Protein AF-A0AAW1KRR3-F1 (afdb_monomer_lite)

Structure (mmCIF, N/CA/C/O backbone):
data_AF-A0AAW1KRR3-F1
#
_entry.id   AF-A0AAW1KRR3-F1
#
loop_
_atom_site.group_PDB
_atom_site.id
_atom_site.type_symbol
_atom_site.label_atom_id
_atom_site.label_alt_id
_atom_site.label_comp_id
_atom_site.label_asym_id
_atom_site.label_entity_id
_atom_site.label_seq_id
_atom_site.pdbx_PDB_ins_code
_atom_site.Cartn_x
_atom_site.Cartn_y
_atom_site.Cartn_z
_atom_site.occupancy
_atom_site.B_iso_or_equiv
_atom_site.auth_seq_id
_atom_site.auth_comp_id
_atom_site.auth_asym_id
_atom_site.auth_atom_id
_atom_site.pdbx_PDB_model_num
ATOM 1 N N . MET A 1 1 ? 6.637 10.016 8.187 1.00 56.41 1 MET A N 1
ATOM 2 C CA . MET A 1 1 ? 5.315 10.584 8.527 1.00 56.41 1 MET A CA 1
ATOM 3 C C . MET A 1 1 ? 5.189 11.001 9.996 1.00 56.41 1 MET A C 1
ATOM 5 O O . MET A 1 1 ? 4.180 11.584 10.325 1.00 56.41 1 MET A O 1
ATOM 9 N N . ALA A 1 2 ? 6.177 10.757 10.871 1.00 55.75 2 ALA A N 1
ATOM 10 C CA . ALA A 1 2 ? 6.112 11.124 12.298 1.00 55.75 2 ALA A CA 1
ATOM 11 C C . ALA A 1 2 ? 7.161 12.182 12.713 1.00 55.75 2 ALA A C 1
ATOM 13 O O . ALA A 1 2 ? 7.523 12.279 13.877 1.00 55.75 2 ALA A O 1
ATOM 14 N N . ALA A 1 3 ? 7.737 12.905 11.748 1.00 69.75 3 ALA A N 1
ATOM 15 C CA . ALA A 1 3 ? 8.743 13.929 12.036 1.00 69.75 3 ALA A CA 1
ATOM 16 C C . ALA A 1 3 ? 8.037 15.246 12.408 1.00 69.75 3 ALA A C 1
ATOM 18 O O . ALA A 1 3 ? 6.981 15.509 11.838 1.00 69.75 3 ALA A O 1
ATOM 19 N N . PRO A 1 4 ? 8.625 16.123 13.244 1.00 66.94 4 PRO A N 1
ATOM 20 C CA . PRO A 1 4 ? 7.978 17.363 13.706 1.00 66.94 4 PRO A CA 1
ATOM 21 C C . PRO A 1 4 ? 7.562 18.307 12.567 1.00 66.94 4 PRO A C 1
ATOM 23 O O . PRO A 1 4 ? 6.654 19.117 12.712 1.00 66.94 4 PRO A O 1
ATOM 26 N N . ARG A 1 5 ? 8.208 18.185 11.401 1.00 68.06 5 ARG A N 1
ATOM 27 C CA . ARG A 1 5 ? 7.863 18.943 10.192 1.00 68.06 5 ARG A CA 1
ATOM 28 C C . ARG A 1 5 ? 6.539 18.498 9.558 1.00 68.06 5 ARG A C 1
ATOM 30 O O . ARG A 1 5 ? 5.870 19.300 8.921 1.00 68.06 5 ARG A O 1
ATOM 37 N N . TYR A 1 6 ? 6.178 17.231 9.739 1.00 68.06 6 TYR A N 1
ATOM 38 C CA . TYR A 1 6 ? 4.982 16.589 9.195 1.00 68.06 6 TYR A CA 1
ATOM 39 C C . TYR A 1 6 ? 4.259 15.878 10.327 1.00 68.06 6 TYR A C 1
ATOM 41 O O . TYR A 1 6 ? 4.217 14.648 10.384 1.00 68.06 6 TYR A O 1
ATOM 49 N N . ASP A 1 7 ? 3.775 16.685 11.263 1.00 70.38 7 ASP A N 1
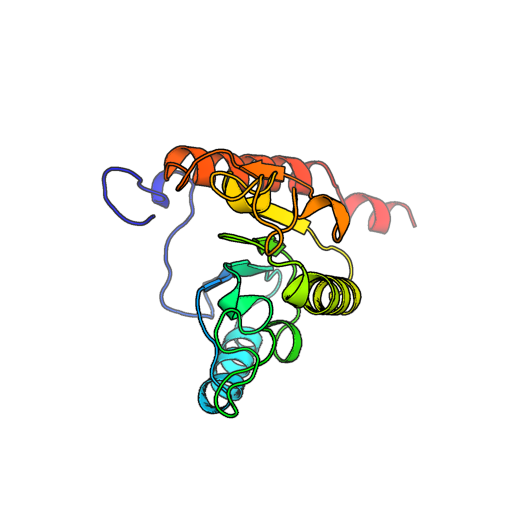ATOM 50 C CA . ASP A 1 7 ? 3.164 16.206 12.487 1.00 70.38 7 ASP A CA 1
ATOM 51 C C . ASP A 1 7 ? 1.728 15.733 12.234 1.00 70.38 7 ASP A C 1
ATOM 53 O O . ASP A 1 7 ? 0.810 16.527 12.005 1.00 70.38 7 ASP A O 1
ATOM 57 N N . MET A 1 8 ? 1.547 14.414 12.236 1.00 72.69 8 MET A N 1
ATOM 58 C CA . MET A 1 8 ? 0.237 13.786 12.083 1.00 72.69 8 MET A CA 1
ATOM 59 C C . MET A 1 8 ? -0.622 13.881 13.349 1.00 72.69 8 MET A C 1
ATOM 61 O O . MET A 1 8 ? -1.842 13.730 13.251 1.00 72.69 8 MET A O 1
ATOM 65 N N . ASP A 1 9 ? -0.026 14.226 14.495 1.00 71.88 9 ASP A N 1
ATOM 66 C CA . ASP A 1 9 ? -0.738 14.424 15.760 1.00 71.88 9 ASP A CA 1
ATOM 67 C C . ASP A 1 9 ? -1.768 15.561 15.639 1.00 71.88 9 ASP A C 1
ATOM 69 O O . ASP A 1 9 ? -2.906 15.442 16.094 1.00 71.88 9 ASP A O 1
ATOM 73 N N . ARG A 1 10 ? -1.445 16.606 14.859 1.00 71.00 10 ARG A N 1
ATOM 74 C CA . ARG A 1 10 ? -2.363 17.713 14.523 1.00 71.00 10 ARG A CA 1
ATOM 75 C C . ARG A 1 10 ? -3.646 17.281 13.821 1.00 71.00 10 ARG A C 1
ATOM 77 O O . ARG A 1 10 ? -4.656 17.974 13.911 1.00 71.00 10 ARG A O 1
ATOM 84 N N . PHE A 1 11 ? -3.609 16.166 13.099 1.00 69.94 11 PHE A N 1
ATOM 85 C CA . PHE A 1 11 ? -4.769 15.623 12.394 1.00 69.94 11 PHE A CA 1
ATOM 86 C C . PHE A 1 11 ? -5.516 14.577 13.233 1.00 69.94 11 PHE A C 1
ATOM 88 O O . PHE A 1 11 ? -6.388 13.883 12.711 1.00 69.94 11 PHE A O 1
ATOM 95 N N . GLY A 1 12 ? -5.183 14.464 14.525 1.00 71.56 12 GLY A N 1
ATOM 96 C CA . GLY A 1 12 ? -5.738 13.474 15.444 1.00 71.56 12 GLY A CA 1
ATOM 97 C C . GLY A 1 12 ? -5.214 12.058 15.200 1.00 71.56 12 GLY A C 1
ATOM 98 O O . GLY A 1 12 ? -5.766 11.105 15.743 1.00 71.56 12 GLY A O 1
ATOM 99 N N . VAL A 1 13 ? -4.172 11.900 14.372 1.00 74.00 13 VAL A N 1
ATOM 100 C CA . VAL A 1 13 ? -3.566 10.603 14.057 1.00 74.00 13 VAL A CA 1
ATOM 101 C C . VAL A 1 13 ? -2.339 10.422 14.939 1.00 74.00 13 VAL A C 1
ATOM 103 O O . VAL A 1 13 ? -1.241 10.873 14.618 1.00 74.00 13 VAL A O 1
ATOM 106 N N . VAL A 1 14 ? -2.546 9.736 16.060 1.00 80.12 14 VAL A N 1
ATOM 107 C CA . VAL A 1 14 ? -1.499 9.449 17.042 1.00 80.12 14 VAL A CA 1
ATOM 108 C C . VAL A 1 14 ? -0.998 8.026 16.847 1.00 80.12 14 VAL A C 1
ATOM 110 O O . VAL A 1 14 ? -1.785 7.078 16.828 1.00 80.12 14 VAL A O 1
ATOM 113 N N . PHE A 1 15 ? 0.318 7.845 16.757 1.00 75.94 15 PHE A N 1
ATOM 114 C CA . PHE A 1 15 ? 0.905 6.508 16.769 1.00 75.94 15 PHE A CA 1
ATOM 115 C C . PHE A 1 15 ? 0.814 5.912 18.174 1.00 75.94 15 PHE A C 1
ATOM 117 O O . PHE A 1 15 ? 1.623 6.207 19.052 1.00 75.94 15 PHE A O 1
ATOM 124 N N . ARG A 1 16 ? -0.195 5.067 18.393 1.00 81.19 16 ARG A N 1
ATOM 125 C CA . ARG A 1 16 ? -0.358 4.310 19.636 1.00 81.19 16 ARG A CA 1
ATOM 126 C C . ARG A 1 16 ? 0.342 2.961 19.509 1.00 81.19 16 ARG A C 1
ATOM 128 O O . ARG A 1 16 ? 0.173 2.253 18.525 1.00 81.19 16 ARG A O 1
ATOM 135 N N . ALA A 1 17 ? 1.126 2.607 20.525 1.00 76.00 17 ALA A N 1
ATOM 136 C CA . ALA A 1 17 ? 1.871 1.348 20.546 1.00 76.00 17 ALA A CA 1
ATOM 137 C C . ALA A 1 17 ? 0.995 0.131 20.894 1.00 76.00 17 ALA A C 1
ATOM 139 O O . ALA A 1 17 ? 1.361 -0.997 20.573 1.00 76.00 17 ALA A O 1
ATOM 140 N N . SER A 1 18 ? -0.140 0.337 21.576 1.00 83.81 18 SER A N 1
ATOM 141 C CA . SER A 1 18 ? -0.986 -0.763 22.046 1.00 83.81 18 SER A CA 1
ATOM 142 C C . SER A 1 18 ? -2.110 -1.080 21.050 1.00 83.81 18 SER A C 1
ATOM 144 O O . SER A 1 18 ? -2.856 -0.175 20.680 1.00 83.81 18 SER A O 1
ATOM 146 N N . PRO A 1 19 ? -2.304 -2.356 20.663 1.00 79.94 19 PRO A N 1
ATOM 147 C CA . PRO A 1 19 ? -3.311 -2.727 19.667 1.00 79.94 19 PRO A CA 1
ATOM 148 C C . PRO A 1 19 ? -4.755 -2.545 20.156 1.00 79.94 19 PRO A C 1
ATOM 150 O O . PRO A 1 19 ? -5.680 -2.467 19.360 1.00 79.94 19 PRO A O 1
ATOM 153 N N . ARG A 1 20 ? -4.969 -2.447 21.474 1.00 81.00 20 ARG A N 1
ATOM 154 C CA . ARG A 1 20 ? -6.302 -2.239 22.065 1.00 81.00 20 ARG A CA 1
ATOM 155 C C . ARG A 1 20 ? -6.796 -0.797 21.962 1.00 81.00 20 ARG A C 1
ATOM 157 O O . ARG A 1 20 ? -7.984 -0.562 22.123 1.00 81.00 20 ARG A O 1
ATOM 164 N N . GLN A 1 21 ? -5.886 0.155 21.766 1.00 79.69 21 GLN A N 1
ATOM 165 C CA . GLN A 1 21 ? -6.202 1.582 21.635 1.00 79.69 21 GLN A CA 1
ATOM 166 C C . GLN A 1 21 ? -6.123 2.059 20.181 1.00 79.69 21 GLN A C 1
ATOM 168 O O . GLN A 1 21 ? -6.310 3.243 19.920 1.00 79.69 21 GLN A O 1
ATOM 173 N N . THR A 1 22 ? -5.752 1.178 19.250 1.00 73.19 22 THR A N 1
ATOM 174 C CA . THR A 1 22 ? -5.597 1.514 17.836 1.00 73.19 22 THR A CA 1
ATOM 175 C C . THR A 1 22 ? -6.831 1.106 17.055 1.00 73.19 22 THR A C 1
ATOM 177 O O . THR A 1 22 ? -7.194 -0.069 17.058 1.00 73.19 22 THR A O 1
ATOM 180 N N . ASP A 1 23 ? -7.376 2.051 16.296 1.00 74.94 23 ASP A N 1
ATOM 181 C CA . ASP A 1 23 ? -8.524 1.818 15.411 1.00 74.94 23 ASP A CA 1
ATOM 182 C C . ASP A 1 23 ? -8.086 1.509 13.964 1.00 74.94 23 ASP A C 1
ATOM 184 O O . ASP A 1 23 ? -8.846 0.979 13.155 1.00 74.94 23 ASP A O 1
ATOM 188 N N . VAL A 1 24 ? -6.834 1.829 13.614 1.00 78.56 24 VAL A N 1
ATOM 189 C CA . VAL A 1 24 ? -6.266 1.626 12.274 1.00 78.56 24 VAL A CA 1
ATOM 190 C C . VAL A 1 24 ? -4.921 0.919 12.379 1.00 78.56 24 VAL A C 1
ATOM 192 O O . VAL A 1 24 ? -4.048 1.347 13.135 1.00 78.56 24 VAL A O 1
ATOM 195 N N . ILE A 1 25 ? -4.728 -0.129 11.578 1.00 81.88 25 ILE A N 1
ATOM 196 C CA . ILE A 1 25 ? -3.438 -0.802 11.401 1.00 81.88 25 ILE A CA 1
ATOM 197 C C . ILE A 1 25 ? -2.910 -0.552 9.989 1.00 81.88 25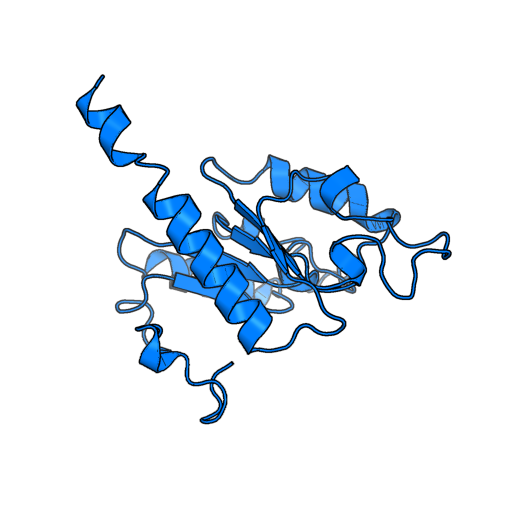 ILE A C 1
ATOM 199 O O . ILE A 1 25 ? -3.611 -0.742 8.997 1.00 81.88 25 ILE A O 1
ATOM 203 N N . ILE A 1 26 ? -1.651 -0.127 9.897 1.00 84.31 26 ILE A N 1
ATOM 204 C CA . ILE A 1 26 ? -0.958 0.074 8.624 1.00 84.31 26 ILE A CA 1
ATOM 205 C C . ILE A 1 26 ? 0.078 -1.035 8.472 1.00 84.31 26 ILE A C 1
ATOM 207 O O . ILE A 1 26 ? 1.085 -1.058 9.179 1.00 84.31 26 ILE A O 1
ATOM 211 N N . VAL A 1 27 ? -0.153 -1.951 7.535 1.00 78.31 27 VAL A N 1
ATOM 212 C CA . VAL A 1 27 ? 0.818 -2.982 7.166 1.00 78.31 27 VAL A CA 1
ATOM 213 C C . VAL A 1 27 ? 1.722 -2.412 6.085 1.00 78.31 27 VAL A C 1
ATOM 215 O O . VAL A 1 27 ? 1.362 -2.368 4.911 1.00 78.31 27 VAL A O 1
ATOM 218 N N . ALA A 1 28 ? 2.898 -1.949 6.494 1.00 79.50 28 ALA A N 1
ATOM 219 C CA . ALA A 1 28 ? 3.915 -1.426 5.595 1.00 79.50 28 ALA A CA 1
ATOM 220 C C . ALA A 1 28 ? 5.092 -2.405 5.494 1.00 79.50 28 ALA A C 1
ATOM 222 O O . ALA A 1 28 ? 5.691 -2.780 6.501 1.00 79.50 28 ALA A O 1
ATOM 223 N N . GLY A 1 29 ? 5.452 -2.787 4.267 1.00 79.12 29 GLY A N 1
ATOM 224 C CA . GLY A 1 29 ? 6.614 -3.641 4.001 1.00 79.12 29 GLY A CA 1
ATOM 225 C C . GLY A 1 29 ? 6.307 -5.138 3.901 1.00 79.12 29 GLY A C 1
ATOM 226 O O . GLY A 1 29 ? 5.164 -5.561 3.748 1.00 79.12 29 GLY A O 1
ATOM 227 N N . THR A 1 30 ? 7.361 -5.953 3.879 1.00 80.38 30 THR A N 1
ATOM 228 C CA . THR A 1 30 ? 7.255 -7.393 3.611 1.00 80.38 30 THR A CA 1
ATOM 229 C C . THR A 1 30 ? 6.777 -8.152 4.844 1.00 80.38 30 THR A C 1
ATOM 231 O O . THR A 1 30 ? 7.423 -8.108 5.889 1.00 80.38 30 THR A O 1
ATOM 234 N N . VAL A 1 31 ? 5.696 -8.922 4.707 1.00 80.94 31 VAL A N 1
ATOM 235 C CA . VAL A 1 31 ? 5.222 -9.824 5.765 1.00 80.94 31 VAL A CA 1
ATOM 236 C C . VAL A 1 31 ? 5.799 -11.219 5.519 1.00 80.94 31 VAL A C 1
ATOM 238 O O . VAL A 1 31 ? 5.605 -11.805 4.454 1.00 80.94 31 VAL A O 1
ATOM 241 N N . THR A 1 32 ? 6.530 -11.761 6.493 1.00 85.69 32 THR A N 1
ATOM 242 C CA . THR A 1 32 ? 7.082 -13.122 6.419 1.00 85.69 32 THR A CA 1
ATOM 243 C C . THR A 1 32 ? 6.090 -14.159 6.940 1.00 85.69 32 THR A C 1
ATOM 245 O O . THR A 1 32 ? 5.253 -13.854 7.790 1.00 85.69 32 THR A O 1
ATOM 248 N N . ASN A 1 33 ? 6.213 -15.412 6.493 1.00 84.88 33 ASN A N 1
ATOM 249 C CA . ASN A 1 33 ? 5.355 -16.514 6.952 1.00 84.88 33 ASN A CA 1
ATOM 250 C C . ASN A 1 33 ? 5.406 -16.693 8.478 1.00 84.88 33 ASN A C 1
ATOM 252 O O . ASN A 1 33 ? 4.388 -16.966 9.106 1.00 84.88 33 ASN A O 1
ATOM 256 N N . LYS A 1 34 ? 6.574 -16.465 9.093 1.00 86.69 34 LYS A N 1
ATOM 257 C CA . LYS A 1 34 ? 6.739 -16.511 10.554 1.00 86.69 34 LYS A CA 1
ATOM 258 C C . LYS A 1 34 ? 5.962 -15.397 11.262 1.00 86.69 34 LYS A C 1
ATOM 260 O O . LYS A 1 34 ? 5.413 -15.617 12.336 1.00 86.69 34 LYS A O 1
ATOM 265 N N . MET A 1 35 ? 5.916 -14.207 10.666 1.00 84.81 35 MET A N 1
ATOM 266 C CA . MET A 1 35 ? 5.225 -13.045 11.224 1.00 84.81 35 MET A CA 1
ATOM 267 C C . MET A 1 35 ? 3.699 -13.132 11.050 1.00 84.81 35 MET A C 1
ATOM 269 O O . MET A 1 35 ? 2.965 -12.467 11.778 1.00 84.81 35 MET A O 1
ATOM 273 N N . ALA A 1 36 ? 3.215 -13.985 10.139 1.00 82.31 36 ALA A N 1
ATOM 274 C CA . ALA A 1 36 ? 1.802 -14.123 9.789 1.00 82.31 36 ALA A CA 1
ATOM 275 C C . ALA A 1 36 ? 0.878 -14.260 11.007 1.00 82.31 36 ALA A C 1
ATOM 277 O O . ALA A 1 36 ? -0.082 -13.511 11.178 1.00 82.31 36 ALA A O 1
ATOM 278 N N . THR A 1 37 ? 1.201 -15.206 11.887 1.00 84.75 37 THR A N 1
ATOM 279 C CA . THR A 1 37 ? 0.379 -15.524 13.059 1.00 84.75 37 THR A CA 1
ATOM 280 C C . THR A 1 37 ? 0.413 -14.410 14.101 1.00 84.75 37 THR A C 1
ATOM 282 O O . THR A 1 37 ? -0.575 -14.195 14.796 1.00 84.75 37 THR A O 1
ATOM 285 N N . CYS A 1 38 ? 1.518 -13.666 14.192 1.00 84.94 38 CYS A N 1
ATOM 286 C CA . CYS A 1 38 ? 1.632 -12.504 15.066 1.00 84.94 38 CYS A CA 1
ATOM 287 C C . CYS A 1 38 ? 0.720 -11.370 14.586 1.00 84.94 38 CYS A C 1
ATOM 289 O O . CYS A 1 38 ? -0.071 -10.847 15.365 1.00 84.94 38 CYS A O 1
ATOM 291 N N . VAL A 1 39 ? 0.757 -11.053 13.287 1.00 84.38 39 VAL A N 1
ATOM 292 C CA . VAL A 1 39 ? -0.096 -10.006 12.696 1.00 84.38 39 VAL A CA 1
ATOM 293 C C . VAL A 1 39 ? -1.574 -10.345 12.862 1.00 84.38 39 VAL A C 1
ATOM 295 O O . VAL A 1 39 ? -2.356 -9.470 13.228 1.00 84.38 39 VAL A O 1
ATOM 298 N N . ARG A 1 40 ? -1.953 -11.618 12.678 1.00 84.94 40 ARG A N 1
ATOM 299 C CA . ARG A 1 40 ? -3.332 -12.062 12.919 1.00 84.94 40 ARG A CA 1
ATOM 300 C C . ARG A 1 40 ? -3.774 -11.801 14.356 1.00 84.94 40 ARG A C 1
ATOM 302 O O . ARG A 1 40 ? -4.808 -11.183 14.570 1.00 84.94 40 ARG A O 1
ATOM 309 N N . LYS A 1 41 ? -2.960 -12.204 15.334 1.00 85.19 41 LYS A N 1
ATOM 310 C CA . LYS A 1 41 ? -3.261 -11.993 16.757 1.00 85.19 41 LYS A CA 1
ATOM 311 C C . LYS A 1 41 ? -3.395 -10.512 17.103 1.00 85.19 41 LYS A C 1
ATOM 313 O O . LYS A 1 41 ? -4.293 -10.141 17.846 1.00 85.19 41 LYS A O 1
ATOM 318 N N . VAL A 1 42 ? -2.525 -9.664 16.551 1.00 85.62 42 VAL A N 1
ATOM 319 C CA . VAL A 1 42 ? -2.612 -8.206 16.732 1.00 85.62 42 VAL A CA 1
ATOM 320 C C . VAL A 1 42 ? -3.955 -7.683 16.223 1.00 85.62 42 VAL A C 1
ATOM 322 O O . VAL A 1 42 ? -4.626 -6.953 16.945 1.00 85.62 42 VAL A O 1
ATOM 325 N N . TYR A 1 43 ? -4.377 -8.109 15.031 1.00 83.25 43 TYR A N 1
ATOM 326 C CA . TYR A 1 43 ? -5.665 -7.726 14.449 1.00 83.25 43 TYR A CA 1
ATOM 327 C C . TYR A 1 43 ? -6.875 -8.219 15.258 1.00 83.25 43 TYR A C 1
ATOM 329 O O . TYR A 1 43 ? -7.884 -7.517 15.362 1.00 83.25 43 TYR A O 1
ATOM 337 N N . ASP A 1 44 ? -6.789 -9.411 15.848 1.00 85.69 44 ASP A N 1
ATOM 338 C CA . ASP A 1 44 ? -7.853 -9.962 16.694 1.00 85.69 44 ASP A CA 1
ATOM 339 C C . ASP A 1 44 ? -7.978 -9.221 18.037 1.00 85.69 44 ASP A C 1
ATOM 341 O O . ASP A 1 44 ? -9.050 -9.200 18.635 1.00 85.69 44 ASP A O 1
ATOM 345 N N . HIS A 1 45 ? -6.909 -8.566 18.501 1.00 84.56 45 HIS A N 1
ATOM 346 C CA . HIS A 1 45 ? -6.914 -7.761 19.726 1.00 84.56 45 HIS A CA 1
ATOM 347 C C . HIS A 1 45 ? -7.403 -6.316 19.545 1.00 84.56 45 HIS A C 1
ATOM 349 O O . HIS A 1 45 ? -7.562 -5.616 20.549 1.00 84.56 45 HIS A O 1
ATOM 355 N N . MET A 1 46 ? -7.625 -5.865 18.308 1.00 81.75 46 MET A N 1
ATOM 356 C CA . MET A 1 46 ? -8.129 -4.519 18.025 1.00 81.75 46 MET A CA 1
ATOM 357 C C . MET A 1 46 ? -9.651 -4.439 18.233 1.00 81.75 46 MET A C 1
ATOM 359 O O . MET A 1 46 ? -10.361 -5.342 17.773 1.00 81.75 46 MET A O 1
ATOM 363 N N . PRO A 1 47 ? -10.164 -3.376 18.882 1.00 79.12 47 PRO A N 1
ATOM 364 C CA . PRO A 1 47 ? -11.600 -3.149 19.025 1.00 79.12 47 PRO A CA 1
ATOM 365 C C . PRO A 1 47 ? -12.257 -2.828 17.672 1.00 79.12 47 PRO A C 1
ATOM 367 O O . PRO A 1 47 ? -11.612 -2.331 16.752 1.00 79.12 47 PRO A O 1
ATOM 370 N N . GLU A 1 48 ? -13.554 -3.107 17.541 1.00 72.94 48 GLU A N 1
ATOM 371 C CA . GLU A 1 48 ? -14.361 -2.615 16.417 1.00 72.94 48 GLU A CA 1
ATOM 372 C C . GLU A 1 48 ? -14.819 -1.172 16.697 1.00 72.94 48 GLU A C 1
ATOM 374 O O . GLU A 1 48 ? -15.176 -0.879 17.841 1.00 72.94 48 GLU A O 1
ATOM 379 N N . PRO A 1 49 ? -14.868 -0.263 15.700 1.00 78.69 49 PRO A N 1
ATOM 380 C CA . PRO A 1 49 ? -14.588 -0.436 14.270 1.00 78.69 49 PRO A CA 1
ATOM 381 C C . PRO A 1 49 ? -13.089 -0.341 13.929 1.00 78.69 49 PRO A C 1
ATOM 383 O O . PRO A 1 49 ? -12.435 0.646 14.256 1.00 78.69 49 PRO A O 1
ATOM 386 N N . LYS A 1 50 ? -12.563 -1.328 13.193 1.00 77.31 50 LYS A N 1
ATOM 387 C CA . LYS A 1 50 ? -11.146 -1.398 12.796 1.00 77.31 50 LYS A CA 1
ATOM 388 C C . LYS A 1 50 ? -10.955 -1.290 11.290 1.00 77.31 50 LYS A C 1
ATOM 390 O O . LYS A 1 50 ? -11.771 -1.810 10.538 1.00 77.31 50 LYS A O 1
ATOM 395 N N . TRP A 1 51 ? -9.860 -0.652 10.879 1.00 78.38 51 TRP A N 1
ATOM 396 C CA . TRP A 1 51 ? -9.472 -0.515 9.473 1.00 78.38 51 TRP A CA 1
ATOM 397 C C . TRP A 1 51 ? -8.050 -1.007 9.228 1.00 78.38 51 TRP A C 1
ATOM 399 O O . TRP A 1 51 ? -7.124 -0.685 9.979 1.00 78.38 51 TRP A O 1
ATOM 409 N N . VAL A 1 52 ? -7.861 -1.733 8.132 1.00 79.25 52 VAL A N 1
ATOM 410 C CA . VAL A 1 52 ? -6.563 -2.252 7.703 1.00 79.25 52 VAL A CA 1
ATOM 411 C C . VAL A 1 52 ? -6.119 -1.560 6.419 1.00 79.25 52 VAL A C 1
ATOM 413 O O . VAL A 1 52 ? -6.755 -1.674 5.370 1.00 79.25 52 VAL A O 1
ATOM 416 N N . ILE A 1 53 ? -4.976 -0.880 6.490 1.00 84.50 53 ILE A N 1
ATOM 417 C CA . ILE A 1 53 ? -4.315 -0.260 5.341 1.00 84.50 53 ILE A CA 1
ATOM 418 C C . ILE A 1 53 ? -3.123 -1.126 4.943 1.00 84.50 53 ILE A C 1
ATOM 420 O O . ILE A 1 53 ? -2.149 -1.229 5.688 1.00 84.50 53 ILE A O 1
ATOM 424 N N . SER A 1 54 ? -3.163 -1.716 3.752 1.00 78.12 54 SER A N 1
ATOM 425 C CA . SER A 1 54 ? -2.001 -2.382 3.164 1.00 78.12 54 SER A CA 1
ATOM 426 C C . SER A 1 54 ? -1.218 -1.381 2.319 1.00 78.12 54 SER A C 1
ATOM 428 O O . SER A 1 54 ? -1.735 -0.831 1.344 1.00 78.12 54 SER A O 1
ATOM 430 N N . MET A 1 55 ? 0.030 -1.114 2.712 1.00 82.88 55 MET A N 1
ATOM 431 C CA . MET A 1 55 ? 0.864 -0.079 2.113 1.00 82.88 55 MET A CA 1
ATOM 432 C C . MET A 1 55 ? 2.121 -0.651 1.453 1.00 82.88 55 MET A C 1
ATOM 434 O O . MET A 1 55 ? 3.015 -1.200 2.101 1.00 82.88 55 MET A O 1
ATOM 438 N N . GLY A 1 56 ? 2.222 -0.429 0.141 1.00 77.19 56 GLY A N 1
ATOM 439 C CA . GLY A 1 56 ? 3.367 -0.812 -0.678 1.00 77.19 56 GLY A CA 1
ATOM 440 C C . GLY A 1 56 ? 3.230 -2.195 -1.318 1.00 77.19 56 GLY A C 1
ATOM 441 O O . GLY A 1 56 ? 2.510 -3.071 -0.846 1.00 77.19 56 GLY A O 1
ATOM 442 N N . SER A 1 57 ? 3.965 -2.407 -2.412 1.00 72.69 57 SER A N 1
ATOM 443 C CA . SER A 1 57 ? 3.942 -3.655 -3.191 1.00 72.69 57 SER A CA 1
ATOM 444 C C . SER A 1 57 ? 4.231 -4.913 -2.359 1.00 72.69 57 SER A C 1
ATOM 446 O O . SER A 1 57 ? 3.630 -5.961 -2.599 1.00 72.69 57 SER A O 1
ATOM 448 N N . CYS A 1 58 ? 5.108 -4.808 -1.356 1.00 76.19 58 CYS A N 1
ATOM 449 C CA . CYS A 1 58 ? 5.477 -5.916 -0.475 1.00 76.19 58 CYS A CA 1
ATOM 450 C C . CYS A 1 58 ? 4.331 -6.391 0.429 1.00 76.19 58 CYS A C 1
ATOM 452 O O . CYS A 1 58 ? 4.105 -7.595 0.518 1.00 76.19 58 CYS A O 1
ATOM 454 N N . ALA A 1 59 ? 3.589 -5.476 1.058 1.00 74.88 59 ALA A N 1
ATOM 455 C CA . ALA A 1 59 ? 2.455 -5.831 1.916 1.00 74.88 59 ALA A CA 1
ATOM 456 C C . ALA A 1 59 ? 1.276 -6.339 1.082 1.00 74.88 59 ALA A C 1
ATOM 458 O O . ALA A 1 59 ? 0.610 -7.310 1.423 1.00 74.88 59 ALA A O 1
ATOM 459 N N . ASN A 1 60 ? 1.084 -5.715 -0.071 1.00 76.31 60 ASN A N 1
ATOM 460 C CA . ASN A 1 60 ? -0.024 -5.969 -0.964 1.00 76.31 60 ASN A CA 1
ATOM 461 C C . ASN A 1 60 ? -0.005 -7.370 -1.595 1.00 76.31 60 ASN A C 1
ATOM 463 O O . ASN A 1 60 ? -1.021 -8.056 -1.603 1.00 76.31 60 ASN A O 1
ATOM 467 N N . TYR A 1 61 ? 1.142 -7.802 -2.130 1.00 70.94 61 TYR A N 1
ATOM 468 C CA . TYR A 1 61 ? 1.250 -9.084 -2.840 1.00 70.94 61 TYR A CA 1
ATOM 469 C C . TYR A 1 61 ? 2.610 -9.779 -2.666 1.00 70.94 61 TYR A C 1
ATOM 471 O O . TYR A 1 61 ? 2.955 -10.661 -3.448 1.00 70.94 61 TYR A O 1
ATOM 479 N N . GLY A 1 62 ? 3.426 -9.394 -1.682 1.00 70.44 62 GLY A N 1
ATOM 480 C CA . GLY A 1 62 ? 4.796 -9.904 -1.505 1.00 70.44 62 GLY A CA 1
ATOM 481 C C . GLY A 1 62 ? 5.860 -9.151 -2.317 1.00 70.44 62 GLY A C 1
ATOM 482 O O . GLY A 1 62 ? 7.054 -9.329 -2.081 1.00 70.44 62 GLY A O 1
ATOM 483 N N . GLY A 1 63 ? 5.452 -8.253 -3.224 1.00 77.00 63 GLY A N 1
ATOM 484 C CA . GLY A 1 63 ? 6.341 -7.324 -3.923 1.00 77.00 63 GLY A CA 1
ATOM 485 C C . GLY A 1 63 ? 7.475 -8.016 -4.677 1.00 77.00 63 GLY A C 1
ATOM 486 O O . GLY A 1 63 ? 7.267 -9.006 -5.377 1.00 77.00 63 GLY A O 1
ATOM 487 N N . TYR A 1 64 ? 8.692 -7.496 -4.505 1.00 75.06 64 TYR A N 1
ATOM 488 C CA . TYR A 1 64 ? 9.921 -8.063 -5.074 1.00 75.06 64 TYR A CA 1
ATOM 489 C C . TYR A 1 64 ? 10.162 -9.522 -4.650 1.00 75.06 64 TYR A C 1
ATOM 491 O O . TYR A 1 64 ? 10.711 -10.319 -5.406 1.00 75.06 64 TYR A O 1
ATOM 499 N N . TYR A 1 65 ? 9.691 -9.893 -3.460 1.00 77.88 65 TYR A N 1
ATOM 500 C CA . TYR A 1 65 ? 9.905 -11.206 -2.864 1.00 77.88 65 TYR A CA 1
ATOM 501 C C . TYR A 1 65 ? 8.785 -12.204 -3.184 1.00 77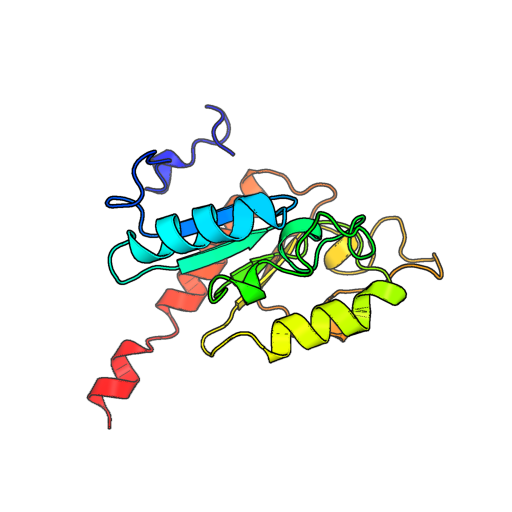.88 65 TYR A C 1
ATOM 503 O O . TYR A 1 65 ? 8.743 -13.267 -2.584 1.00 77.88 65 TYR A O 1
ATOM 511 N N . HIS A 1 66 ? 7.882 -11.923 -4.131 1.00 74.69 66 HIS A N 1
ATOM 512 C CA . HIS A 1 66 ? 6.701 -12.761 -4.399 1.00 74.69 66 HIS A CA 1
ATOM 513 C C . HIS A 1 66 ? 6.999 -14.265 -4.601 1.00 74.69 66 HIS A C 1
ATOM 515 O O . HIS A 1 66 ? 6.178 -15.117 -4.256 1.00 74.69 66 HIS A O 1
ATOM 521 N N . TYR A 1 67 ? 8.172 -14.595 -5.153 1.00 80.06 67 TYR A N 1
ATOM 522 C CA . TYR A 1 67 ? 8.617 -15.973 -5.396 1.00 80.06 67 TYR A CA 1
ATOM 523 C C . TYR A 1 67 ? 9.447 -16.580 -4.257 1.00 80.06 67 TYR A C 1
ATOM 525 O O . TYR A 1 67 ? 9.827 -17.746 -4.333 1.00 80.06 67 TYR A O 1
ATOM 533 N N . SER A 1 68 ? 9.740 -15.821 -3.204 1.00 81.75 68 SER A N 1
ATOM 534 C CA . SER A 1 68 ? 10.496 -16.305 -2.052 1.00 81.75 68 SER A CA 1
ATOM 535 C C . SER A 1 68 ? 9.612 -17.170 -1.149 1.00 81.75 68 SER A C 1
ATOM 537 O O . SER A 1 68 ? 8.470 -16.826 -0.854 1.00 81.75 68 SER A O 1
ATOM 539 N N . TYR A 1 69 ? 10.156 -18.285 -0.655 1.00 84.44 69 TYR A N 1
ATOM 540 C CA . TYR A 1 69 ? 9.440 -19.224 0.224 1.00 84.44 69 TYR A CA 1
ATOM 541 C C . TYR A 1 69 ? 9.150 -18.660 1.625 1.00 84.44 69 TYR A C 1
ATOM 543 O O . TYR A 1 69 ? 8.349 -19.219 2.368 1.00 84.44 69 TYR A O 1
ATOM 551 N N . SER A 1 70 ? 9.832 -17.582 2.016 1.00 81.88 70 SER A N 1
ATOM 552 C CA . SER A 1 70 ? 9.784 -17.006 3.361 1.00 81.88 70 SER A CA 1
ATOM 553 C C . SER A 1 70 ? 8.736 -15.905 3.524 1.00 81.88 70 SER A C 1
ATOM 555 O O . SER A 1 70 ? 8.438 -15.522 4.659 1.00 81.88 70 SER A O 1
ATOM 557 N N . VAL A 1 71 ? 8.170 -15.399 2.425 1.00 84.12 71 VAL A N 1
ATOM 558 C CA . VAL A 1 71 ? 7.258 -14.251 2.440 1.00 84.12 71 VAL A CA 1
ATOM 559 C C . VAL A 1 71 ? 5.837 -14.640 2.067 1.00 84.12 71 VAL A C 1
ATOM 561 O O . VAL A 1 71 ? 5.593 -15.572 1.299 1.00 84.12 71 VAL A O 1
ATOM 564 N N . LEU A 1 72 ? 4.889 -13.876 2.593 1.00 77.88 72 LEU A N 1
ATOM 565 C CA . LEU A 1 72 ? 3.490 -13.997 2.229 1.00 77.88 72 LEU A CA 1
ATOM 566 C C . LEU A 1 72 ? 3.238 -13.290 0.906 1.00 77.88 72 LEU A C 1
ATOM 568 O O . LEU A 1 72 ? 3.757 -12.210 0.631 1.00 77.88 72 LEU A O 1
ATOM 572 N N . ARG A 1 73 ? 2.351 -13.875 0.106 1.00 79.81 73 ARG A N 1
ATOM 573 C CA . ARG A 1 73 ? 1.935 -13.327 -1.191 1.00 79.81 73 ARG A CA 1
ATOM 574 C C . ARG A 1 73 ? 0.859 -12.238 -1.070 1.00 79.81 73 ARG A C 1
ATOM 576 O O . ARG A 1 73 ? 0.121 -12.032 -2.025 1.00 79.81 73 ARG A O 1
ATOM 583 N N . GLY A 1 74 ? 0.757 -11.588 0.090 1.00 79.38 74 GLY A N 1
ATOM 584 C CA . GLY A 1 74 ? -0.212 -10.534 0.402 1.00 79.38 74 GLY A CA 1
ATOM 585 C C . GLY A 1 74 ? -0.703 -10.590 1.851 1.00 79.38 74 GLY A C 1
ATOM 586 O O . GLY A 1 74 ? -0.916 -11.677 2.392 1.00 79.38 74 GLY A O 1
ATOM 587 N N . ALA A 1 75 ? -0.887 -9.420 2.466 1.00 78.94 75 ALA A N 1
ATOM 588 C CA . ALA A 1 75 ? -1.426 -9.256 3.818 1.00 78.94 75 ALA A CA 1
ATOM 589 C C . ALA A 1 75 ? -2.896 -9.707 3.924 1.00 78.94 75 ALA A C 1
ATOM 591 O O . ALA A 1 75 ? -3.303 -10.218 4.967 1.00 78.94 75 ALA A O 1
ATOM 592 N N . ASP A 1 76 ? -3.634 -9.621 2.813 1.00 78.88 76 ASP A N 1
ATOM 593 C CA . ASP A 1 76 ? -5.037 -10.038 2.675 1.00 78.88 76 ASP A CA 1
ATOM 594 C C . ASP A 1 76 ? -5.283 -11.515 3.040 1.00 78.88 76 ASP A C 1
ATOM 596 O O . ASP A 1 76 ? -6.335 -11.892 3.542 1.00 78.88 76 ASP A O 1
ATOM 600 N N . ARG A 1 77 ? -4.262 -12.373 2.902 1.00 80.88 77 ARG A N 1
ATOM 601 C CA . ARG A 1 77 ? -4.364 -13.797 3.274 1.00 80.88 77 ARG A CA 1
ATOM 602 C C . ARG A 1 77 ? -4.489 -14.047 4.779 1.00 80.88 77 ARG A C 1
ATOM 604 O O . ARG A 1 77 ? -4.723 -15.183 5.179 1.00 80.88 77 ARG A O 1
ATOM 611 N N . ILE A 1 78 ? -4.234 -13.038 5.606 1.00 82.94 78 ILE A N 1
ATOM 612 C CA . ILE A 1 78 ? -4.167 -13.168 7.067 1.00 82.94 78 ILE A CA 1
ATOM 613 C C . ILE A 1 78 ? -5.216 -12.281 7.723 1.00 82.94 78 ILE A C 1
ATOM 615 O O . ILE A 1 78 ? -5.902 -12.705 8.655 1.00 82.94 78 ILE A O 1
ATOM 619 N N . ILE A 1 79 ? -5.312 -11.041 7.257 1.00 81.75 79 ILE A N 1
ATOM 620 C CA . ILE A 1 79 ? -6.231 -10.033 7.771 1.00 81.75 79 ILE A CA 1
ATOM 621 C C . ILE A 1 79 ? -7.030 -9.467 6.598 1.00 81.75 79 ILE A C 1
ATOM 623 O O . ILE A 1 79 ? -6.441 -9.262 5.539 1.00 81.75 79 ILE A O 1
ATOM 627 N N . PRO A 1 80 ? -8.336 -9.208 6.765 1.00 80.06 80 PRO A N 1
ATOM 628 C CA . PRO A 1 80 ? -9.105 -8.531 5.729 1.00 80.06 80 PRO A CA 1
ATOM 629 C C . PRO A 1 80 ? -8.543 -7.118 5.555 1.00 80.06 80 PRO A C 1
ATOM 631 O O . PRO A 1 80 ? -8.410 -6.384 6.534 1.00 80.06 80 PRO A O 1
ATOM 634 N N . VAL A 1 81 ? -8.145 -6.766 4.332 1.00 78.81 81 VAL A N 1
ATOM 635 C CA . VAL A 1 81 ? -7.630 -5.429 4.017 1.00 78.81 81 VAL A CA 1
ATOM 636 C C . VAL A 1 81 ? -8.777 -4.561 3.508 1.00 78.81 81 VAL A C 1
ATOM 638 O O . VAL A 1 81 ? -9.507 -4.977 2.614 1.00 78.81 81 VAL A O 1
ATOM 641 N N . ASP A 1 82 ? -8.889 -3.336 4.021 1.00 73.88 82 ASP A N 1
ATOM 642 C CA . ASP A 1 82 ? -9.940 -2.390 3.617 1.00 73.88 82 ASP A CA 1
ATOM 643 C C . ASP A 1 82 ? -9.410 -1.331 2.641 1.00 73.88 82 ASP A C 1
ATOM 645 O O . ASP A 1 82 ? -10.118 -0.872 1.744 1.00 73.88 82 ASP A O 1
ATOM 649 N N . ILE A 1 83 ? -8.144 -0.923 2.802 1.00 78.19 83 ILE A N 1
ATOM 650 C CA . ILE A 1 83 ? -7.514 0.130 1.996 1.00 78.19 83 ILE A CA 1
ATOM 651 C C . ILE A 1 83 ? -6.218 -0.393 1.376 1.00 78.19 83 ILE A C 1
ATOM 653 O O . ILE A 1 83 ? -5.290 -0.794 2.081 1.00 78.19 83 ILE A O 1
ATOM 657 N N . TYR A 1 84 ? -6.123 -0.332 0.050 1.00 77.00 84 TYR A N 1
ATOM 658 C CA . TYR A 1 84 ? -4.966 -0.788 -0.714 1.00 77.00 84 TYR A CA 1
ATOM 659 C C . TYR A 1 84 ? -4.170 0.398 -1.267 1.00 77.00 84 TYR A C 1
ATOM 661 O O . TYR A 1 84 ? -4.691 1.208 -2.034 1.00 77.00 84 TYR A O 1
ATOM 669 N N . VAL A 1 85 ? -2.891 0.499 -0.903 1.00 80.00 85 VAL A N 1
ATOM 670 C CA . VAL A 1 85 ? -2.001 1.577 -1.354 1.00 80.00 85 VAL A CA 1
ATOM 671 C C . VAL A 1 85 ? -0.871 0.990 -2.203 1.00 80.00 85 VAL A C 1
ATOM 673 O O . VAL A 1 85 ? 0.146 0.547 -1.653 1.00 80.00 85 VAL A O 1
ATOM 676 N N . PRO A 1 86 ? -0.996 0.920 -3.544 1.00 69.94 86 PRO A N 1
ATOM 677 C CA . PRO A 1 86 ? 0.124 0.562 -4.400 1.00 69.94 86 PRO A CA 1
ATOM 678 C C . PRO A 1 86 ? 1.156 1.694 -4.368 1.00 69.94 86 PRO A C 1
ATOM 680 O O . PRO A 1 86 ? 0.968 2.753 -4.960 1.00 69.94 86 PRO A O 1
ATOM 683 N N . GLY A 1 87 ? 2.251 1.455 -3.648 1.00 68.69 87 GLY A N 1
ATOM 684 C CA . GLY A 1 87 ? 3.444 2.296 -3.668 1.00 68.69 87 GLY A CA 1
ATOM 685 C C . GLY A 1 87 ? 4.495 1.717 -4.614 1.00 68.69 87 GLY A C 1
ATOM 686 O O . GLY A 1 87 ? 4.866 0.549 -4.476 1.00 68.69 87 GLY A O 1
ATOM 687 N N . GLY A 1 88 ? 4.985 2.535 -5.550 1.00 72.38 88 GLY A N 1
ATOM 688 C CA . GLY A 1 88 ? 6.070 2.181 -6.475 1.00 72.38 88 GLY A CA 1
ATOM 689 C C . GLY A 1 88 ? 5.608 1.762 -7.874 1.00 72.38 88 GLY A C 1
ATOM 690 O O . GLY A 1 88 ? 4.493 2.056 -8.297 1.00 72.38 88 GLY A O 1
ATOM 691 N N . THR A 1 89 ? 6.497 1.122 -8.634 1.00 71.38 89 THR A N 1
ATOM 692 C CA . THR A 1 89 ? 6.206 0.631 -9.988 1.00 71.38 89 THR A CA 1
ATOM 693 C C . THR A 1 89 ? 5.389 -0.656 -9.940 1.00 71.38 89 THR A C 1
ATOM 695 O O . THR A 1 89 ? 5.756 -1.625 -9.275 1.00 71.38 89 THR A O 1
ATOM 698 N N . VAL A 1 90 ? 4.281 -0.693 -10.680 1.00 76.75 90 VAL A N 1
ATOM 699 C CA . VAL A 1 90 ? 3.524 -1.931 -10.899 1.00 76.75 90 VAL A CA 1
ATOM 700 C C . VAL A 1 90 ? 4.010 -2.540 -12.208 1.00 76.75 90 VAL A C 1
ATOM 702 O O . VAL A 1 90 ? 3.928 -1.898 -13.253 1.00 76.75 90 VAL A O 1
ATOM 705 N N . THR A 1 91 ? 4.551 -3.757 -12.171 1.00 80.38 91 THR A N 1
ATOM 706 C CA . THR A 1 91 ? 5.016 -4.430 -13.392 1.00 80.38 91 THR A CA 1
ATOM 707 C C . THR A 1 91 ? 3.896 -5.218 -14.062 1.00 80.38 91 THR A C 1
ATOM 709 O O . THR A 1 91 ? 2.965 -5.676 -13.397 1.00 80.38 91 THR A O 1
ATOM 712 N N . ASN A 1 92 ? 4.022 -5.450 -15.370 1.00 81.81 92 ASN A N 1
ATOM 713 C CA . ASN A 1 92 ? 3.090 -6.280 -16.139 1.00 81.81 92 ASN A CA 1
ATOM 714 C C . ASN A 1 92 ? 2.984 -7.702 -15.569 1.00 81.81 92 ASN A C 1
ATOM 716 O O . ASN A 1 92 ? 1.897 -8.268 -15.497 1.00 81.81 92 ASN A O 1
ATOM 720 N N . LYS A 1 93 ? 4.097 -8.256 -15.072 1.00 80.94 93 LYS A N 1
ATOM 721 C CA . LYS A 1 93 ? 4.125 -9.578 -14.432 1.00 80.94 93 LYS A CA 1
ATOM 722 C C . LYS A 1 93 ? 3.301 -9.616 -13.143 1.00 80.94 93 LYS A C 1
ATOM 724 O O . LYS A 1 93 ? 2.634 -10.607 -12.864 1.00 80.94 93 LYS A O 1
ATOM 729 N N . MET A 1 94 ? 3.332 -8.533 -12.369 1.00 77.12 94 MET A N 1
ATOM 730 C CA . MET A 1 94 ? 2.605 -8.419 -11.104 1.00 77.12 94 MET A CA 1
ATOM 731 C C . MET A 1 94 ? 1.124 -8.054 -11.288 1.00 77.12 94 MET A C 1
ATOM 733 O O . MET A 1 94 ? 0.356 -8.172 -10.334 1.00 77.12 94 MET A O 1
ATOM 737 N N . ALA A 1 95 ? 0.699 -7.685 -12.501 1.00 77.38 95 ALA A N 1
ATOM 738 C CA . ALA A 1 95 ? -0.661 -7.242 -12.798 1.00 77.38 95 ALA A CA 1
ATOM 739 C C . ALA A 1 95 ? -1.741 -8.223 -12.320 1.00 77.38 95 ALA A C 1
ATOM 741 O O . ALA A 1 95 ? -2.679 -7.862 -11.609 1.00 77.38 95 ALA A O 1
ATOM 742 N N . THR A 1 96 ? -1.576 -9.494 -12.680 1.00 80.56 96 THR A N 1
ATOM 743 C CA . THR A 1 96 ? -2.544 -10.552 -12.371 1.00 80.56 96 THR A CA 1
ATOM 744 C C . THR A 1 96 ? -2.605 -10.854 -10.876 1.00 80.56 96 THR A C 1
ATOM 746 O O . THR A 1 96 ? -3.678 -11.141 -10.353 1.00 80.56 96 THR A O 1
ATOM 749 N N . CYS A 1 97 ? -1.477 -10.758 -10.168 1.00 77.69 97 CYS A N 1
ATOM 750 C CA . CYS A 1 97 ? -1.427 -10.924 -8.718 1.00 77.69 97 CYS A CA 1
ATOM 751 C C . CYS A 1 97 ? -2.187 -9.800 -8.011 1.00 77.69 97 CYS A C 1
ATOM 753 O O . CYS A 1 97 ? -2.993 -10.081 -7.131 1.00 77.69 97 CYS A O 1
ATOM 755 N N . VAL A 1 98 ? -1.970 -8.549 -8.427 1.00 75.44 98 VAL A N 1
ATOM 756 C CA . VAL A 1 98 ? -2.662 -7.380 -7.864 1.00 75.44 98 VAL A CA 1
ATOM 757 C C . VAL A 1 98 ? -4.173 -7.484 -8.070 1.00 75.44 98 VAL A C 1
ATOM 759 O O . VAL A 1 98 ? -4.921 -7.246 -7.125 1.00 75.44 98 VAL A O 1
ATOM 762 N N . ARG A 1 99 ? -4.624 -7.900 -9.264 1.00 80.00 99 ARG A N 1
ATOM 763 C CA . ARG A 1 99 ? -6.054 -8.116 -9.530 1.00 80.00 99 ARG A CA 1
ATOM 764 C C . ARG A 1 99 ? -6.656 -9.152 -8.591 1.00 80.00 99 ARG A C 1
ATOM 766 O O . ARG A 1 99 ? -7.652 -8.873 -7.941 1.00 80.00 99 ARG A O 1
ATOM 773 N N . LYS A 1 100 ? -6.009 -10.314 -8.480 1.00 77.50 100 LYS A N 1
ATOM 774 C CA . LYS A 1 100 ? -6.485 -11.410 -7.629 1.00 77.50 100 LYS A CA 1
ATOM 775 C C . LYS A 1 100 ? -6.590 -10.991 -6.167 1.00 77.50 100 LYS A C 1
ATOM 777 O O . LYS A 1 100 ? -7.573 -11.320 -5.524 1.00 77.50 100 LYS A O 1
ATOM 782 N N . VAL A 1 101 ? -5.606 -10.253 -5.649 1.00 75.56 101 VAL A N 1
ATOM 783 C CA . VAL A 1 101 ? -5.673 -9.728 -4.275 1.00 75.56 101 VAL A CA 1
ATOM 784 C C . VAL A 1 101 ? -6.876 -8.801 -4.120 1.00 75.56 101 VAL A C 1
ATOM 786 O O . VAL A 1 101 ? -7.659 -8.978 -3.200 1.00 75.56 101 VAL A O 1
ATOM 789 N N . TYR A 1 102 ? -7.076 -7.873 -5.055 1.00 75.62 102 TYR A N 1
ATOM 790 C CA . TYR A 1 102 ? -8.220 -6.964 -5.010 1.00 75.62 102 TYR A CA 1
ATOM 791 C C . TYR A 1 102 ? -9.581 -7.681 -5.092 1.00 75.62 102 TYR A C 1
ATOM 793 O O . TYR A 1 102 ? -10.556 -7.235 -4.485 1.00 75.62 102 TYR A O 1
ATOM 801 N N . ASP A 1 103 ? -9.662 -8.790 -5.827 1.00 78.88 103 ASP A N 1
ATOM 802 C CA . ASP A 1 103 ? -10.875 -9.610 -5.931 1.00 78.88 103 ASP A CA 1
ATOM 803 C C . ASP A 1 103 ? -11.193 -10.374 -4.643 1.00 78.88 103 ASP A C 1
ATOM 805 O O . ASP A 1 103 ? -12.364 -10.581 -4.336 1.00 78.88 103 ASP A O 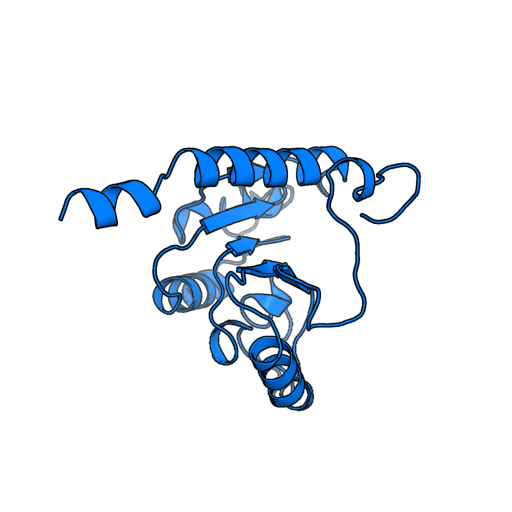1
ATOM 809 N N . HIS A 1 104 ? -10.171 -10.771 -3.884 1.00 69.25 104 HIS A N 1
ATOM 810 C CA . HIS A 1 104 ? -10.340 -11.484 -2.616 1.00 69.25 104 HIS A CA 1
ATOM 811 C C . HIS A 1 104 ? -10.661 -10.566 -1.427 1.00 69.25 104 HIS A C 1
ATOM 813 O O . HIS A 1 104 ? -11.141 -11.057 -0.406 1.00 69.25 104 HIS A O 1
ATOM 819 N N . MET A 1 105 ? -10.469 -9.251 -1.575 1.00 67.94 105 MET A N 1
ATOM 820 C CA . MET A 1 105 ? -10.808 -8.275 -0.539 1.00 67.94 105 MET A CA 1
ATOM 821 C C . MET A 1 105 ? -12.333 -8.126 -0.366 1.00 67.94 105 MET A C 1
ATOM 823 O O . MET A 1 105 ? -13.043 -7.968 -1.373 1.00 67.94 105 MET A O 1
ATOM 827 N N . PRO A 1 106 ? -12.836 -8.098 0.885 1.00 70.38 106 PRO A N 1
ATOM 828 C CA . PRO A 1 106 ? -14.254 -7.897 1.179 1.00 70.38 106 PRO A CA 1
ATOM 829 C C . PRO A 1 106 ? -14.729 -6.472 0.831 1.00 70.38 106 PRO A C 1
ATOM 831 O O . PRO A 1 106 ? -13.955 -5.517 0.849 1.00 70.38 106 PRO A O 1
ATOM 834 N N . GLU A 1 107 ? -16.020 -6.308 0.522 1.00 64.50 107 GLU A N 1
ATOM 835 C CA . GLU A 1 107 ? -16.663 -4.984 0.489 1.00 64.50 107 GLU A CA 1
ATOM 836 C C . GLU A 1 107 ? -16.886 -4.481 1.931 1.00 64.50 107 GLU A C 1
ATOM 838 O O . GLU A 1 107 ? -17.344 -5.272 2.760 1.00 64.50 107 GLU A O 1
ATOM 843 N N . PRO A 1 108 ? -16.678 -3.187 2.260 1.00 75.06 108 PRO A N 1
ATOM 844 C CA . PRO A 1 108 ? -16.269 -2.056 1.418 1.00 75.06 108 PRO A CA 1
ATOM 845 C C . PRO A 1 108 ? -14.741 -1.888 1.298 1.00 75.06 108 PRO A C 1
ATOM 847 O O . PRO A 1 108 ? -14.043 -1.781 2.301 1.00 75.06 108 PRO A O 1
ATOM 850 N N . LYS A 1 109 ? -14.234 -1.733 0.067 1.00 77.19 109 LYS A N 1
ATOM 851 C CA . LYS A 1 109 ? -12.797 -1.577 -0.223 1.00 77.19 109 LYS A CA 1
ATOM 852 C C . LYS A 1 109 ? -12.463 -0.262 -0.921 1.00 77.19 109 LYS A C 1
ATOM 854 O O . LYS A 1 109 ? -13.240 0.218 -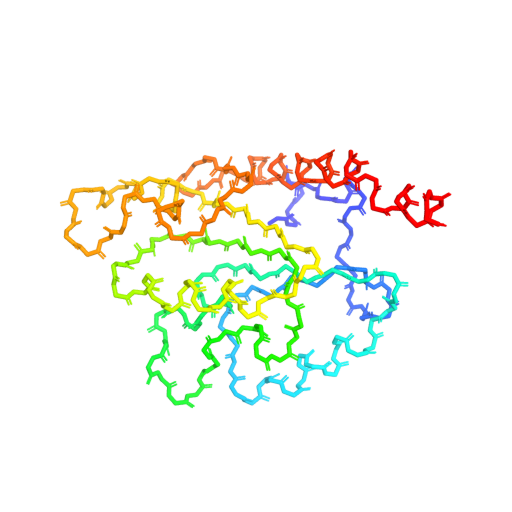1.743 1.00 77.19 109 LYS A O 1
ATOM 859 N N . TRP A 1 110 ? -11.287 0.285 -0.616 1.00 82.12 110 TRP A N 1
ATOM 860 C CA . TRP A 1 110 ? -10.765 1.530 -1.187 1.00 82.12 110 TRP A CA 1
ATOM 861 C C . TRP A 1 110 ? -9.347 1.353 -1.718 1.00 82.12 110 TRP A C 1
ATOM 863 O O . TRP A 1 110 ? -8.530 0.654 -1.119 1.00 82.12 110 TRP A O 1
ATOM 873 N N . VAL A 1 111 ? -9.010 2.047 -2.804 1.00 80.38 111 VAL A N 1
ATOM 874 C CA . VAL A 1 111 ? -7.658 2.011 -3.381 1.00 80.38 111 VAL A CA 1
ATOM 875 C C . VAL A 1 111 ? -7.066 3.415 -3.487 1.00 80.38 111 VAL A C 1
ATOM 877 O O . VAL A 1 111 ? -7.594 4.272 -4.194 1.00 80.38 111 VAL A O 1
ATOM 880 N N . ILE A 1 112 ? -5.923 3.650 -2.837 1.00 84.50 112 ILE A N 1
ATOM 881 C CA . ILE A 1 112 ? -5.151 4.894 -2.970 1.00 84.50 112 ILE A CA 1
ATOM 882 C C . ILE A 1 112 ? -3.925 4.629 -3.839 1.00 84.50 112 ILE A C 1
ATOM 884 O O . ILE A 1 112 ? -2.933 4.083 -3.364 1.00 84.50 112 ILE A O 1
ATOM 888 N N . SER A 1 113 ? -3.931 5.073 -5.093 1.00 80.12 113 SER A N 1
ATOM 889 C CA . SER A 1 113 ? -2.728 4.994 -5.921 1.00 80.12 113 SER A CA 1
ATOM 890 C C . SER A 1 113 ? -1.734 6.080 -5.527 1.00 80.12 113 SER A C 1
ATOM 892 O O . SER A 1 113 ? -2.053 7.270 -5.553 1.00 80.12 113 SER A O 1
ATOM 894 N N . MET A 1 114 ? -0.523 5.671 -5.144 1.00 85.94 114 MET A N 1
ATOM 895 C CA . MET A 1 114 ? 0.483 6.565 -4.588 1.00 85.94 114 MET A CA 1
ATOM 896 C C . MET A 1 114 ? 1.722 6.640 -5.482 1.00 85.94 114 MET A C 1
ATOM 898 O O . MET A 1 114 ? 2.490 5.686 -5.628 1.00 85.94 114 MET A O 1
ATOM 902 N N . GLY A 1 115 ? 1.967 7.842 -5.995 1.00 80.12 115 GLY A N 1
ATOM 903 C CA . GLY A 1 115 ? 3.148 8.200 -6.764 1.00 80.12 115 GLY A CA 1
ATOM 904 C C . GLY A 1 115 ? 2.985 8.032 -8.275 1.00 80.12 115 GLY A C 1
ATOM 905 O O . GLY A 1 115 ? 2.131 7.297 -8.769 1.00 80.12 115 GLY A O 1
ATOM 906 N N . SER A 1 116 ? 3.839 8.723 -9.033 1.00 76.31 116 SER A N 1
ATOM 907 C CA . SER A 1 116 ? 3.819 8.749 -10.503 1.00 76.31 116 SER A CA 1
ATOM 908 C C . SER A 1 116 ? 3.916 7.349 -11.115 1.00 76.31 116 SER A C 1
ATOM 910 O O . SER A 1 116 ? 3.219 7.040 -12.081 1.00 76.31 116 SER A O 1
ATOM 912 N N . CYS A 1 117 ? 4.727 6.482 -10.504 1.00 81.25 117 CYS A N 1
ATOM 913 C CA . CYS A 1 117 ? 4.928 5.098 -10.916 1.00 81.25 117 CYS A CA 1
ATOM 914 C C . CYS A 1 117 ? 3.648 4.251 -10.854 1.00 81.25 117 CYS A C 1
ATOM 916 O O . CYS A 1 117 ? 3.418 3.451 -11.757 1.00 81.25 117 CYS A O 1
ATOM 918 N N . ALA A 1 118 ? 2.808 4.437 -9.833 1.00 78.75 118 ALA A N 1
ATOM 919 C CA . ALA A 1 118 ? 1.552 3.703 -9.698 1.00 78.75 118 ALA A CA 1
ATOM 920 C C . ALA A 1 118 ? 0.428 4.351 -10.521 1.00 78.75 118 ALA A C 1
ATOM 922 O O . ALA A 1 118 ? -0.360 3.645 -11.145 1.00 78.75 118 ALA A O 1
ATOM 923 N N . ASN A 1 119 ? 0.390 5.686 -10.588 1.00 81.12 119 ASN A N 1
ATOM 924 C CA . ASN A 1 119 ? -0.676 6.422 -11.272 1.00 81.12 119 ASN A CA 1
ATOM 925 C C . ASN A 1 119 ? -0.628 6.231 -12.793 1.00 81.12 119 ASN A C 1
ATOM 927 O O . ASN A 1 119 ? -1.659 5.979 -13.406 1.00 81.12 119 ASN A O 1
ATOM 931 N N . TYR A 1 120 ? 0.560 6.334 -13.402 1.00 76.50 120 TYR A N 1
ATOM 932 C CA . TYR A 1 120 ? 0.707 6.274 -14.862 1.00 76.50 120 TYR A CA 1
ATOM 933 C C . TYR A 1 120 ? 2.010 5.607 -15.348 1.00 76.50 120 TYR A C 1
ATOM 935 O O . TYR A 1 120 ? 2.371 5.732 -16.516 1.00 76.50 120 TYR A O 1
ATOM 943 N N . GLY A 1 121 ? 2.747 4.894 -14.489 1.00 74.00 121 GLY A N 1
ATOM 944 C CA . GLY A 1 121 ? 4.038 4.265 -14.830 1.00 74.00 121 GLY A CA 1
ATOM 945 C C . GLY A 1 121 ? 5.271 5.151 -14.589 1.00 74.00 121 GLY A C 1
ATOM 946 O O . GLY A 1 121 ? 6.391 4.643 -14.537 1.00 74.00 121 GLY A O 1
ATOM 947 N N . GLY A 1 122 ? 5.077 6.452 -14.341 1.00 81.75 122 GLY A N 1
ATOM 948 C CA . GLY A 1 122 ? 6.116 7.384 -13.890 1.00 81.75 122 GLY A CA 1
ATOM 949 C C . GLY A 1 122 ? 7.337 7.446 -14.810 1.00 81.75 122 GLY A C 1
ATOM 950 O O . GLY A 1 122 ? 7.208 7.417 -16.030 1.00 81.75 122 GLY A O 1
ATOM 951 N N . TYR A 1 123 ? 8.532 7.494 -14.216 1.00 79.50 123 TYR A N 1
ATOM 952 C CA . TYR A 1 123 ? 9.811 7.509 -14.945 1.00 79.50 123 TYR A CA 1
ATOM 953 C C . TYR A 1 123 ? 9.972 6.320 -15.912 1.00 79.50 123 TYR A C 1
ATOM 955 O O . TYR A 1 123 ? 10.658 6.411 -16.923 1.00 79.50 123 TYR A O 1
ATOM 963 N N . TYR A 1 124 ? 9.290 5.208 -15.635 1.00 80.94 124 TYR A N 1
ATOM 964 C CA . TYR A 1 124 ? 9.384 3.970 -16.401 1.00 80.94 124 TYR A CA 1
ATOM 965 C C . TYR A 1 124 ? 8.296 3.834 -17.474 1.00 80.94 124 TYR A C 1
ATOM 967 O O . TYR A 1 124 ? 8.148 2.750 -18.030 1.00 80.94 124 TYR A O 1
ATOM 975 N N . HIS A 1 125 ? 7.547 4.896 -17.796 1.00 76.06 125 HIS A N 1
ATOM 976 C CA . HIS A 1 125 ? 6.375 4.851 -18.684 1.00 76.06 125 HIS A CA 1
ATOM 977 C C . HIS A 1 125 ? 6.625 4.175 -20.048 1.00 76.06 125 HIS A C 1
ATOM 979 O O . HIS A 1 125 ? 5.750 3.476 -20.563 1.00 76.06 125 HIS A O 1
ATOM 985 N N . TYR A 1 126 ? 7.822 4.353 -20.615 1.00 82.38 126 TYR A N 1
ATOM 986 C CA . TYR A 1 126 ? 8.215 3.763 -21.901 1.00 82.38 126 TYR A CA 1
ATOM 987 C C . TYR A 1 126 ? 8.814 2.356 -21.790 1.00 82.38 126 TYR A C 1
ATOM 989 O O . TYR A 1 126 ? 9.082 1.720 -22.805 1.00 82.38 126 TYR A O 1
ATOM 997 N N . SER A 1 127 ? 9.033 1.851 -20.577 1.00 83.25 127 SER A N 1
ATOM 998 C CA . SER A 1 127 ? 9.574 0.509 -20.384 1.00 83.25 127 SER A CA 1
ATOM 999 C C . SER A 1 127 ? 8.504 -0.562 -20.615 1.00 83.25 127 SER A C 1
ATOM 1001 O O . SER A 1 127 ? 7.347 -0.410 -20.224 1.00 83.25 127 SER A O 1
ATOM 1003 N N . TYR A 1 128 ? 8.903 -1.684 -21.220 1.00 85.69 128 TYR A N 1
ATOM 1004 C CA . TYR A 1 128 ? 8.015 -2.827 -21.472 1.00 85.69 128 TYR A CA 1
ATOM 1005 C C . TYR A 1 128 ? 7.598 -3.557 -20.186 1.00 85.69 128 TYR A C 1
ATOM 1007 O O . TYR A 1 128 ? 6.669 -4.364 -20.196 1.00 85.69 128 TYR A O 1
ATOM 1015 N N . SER A 1 129 ? 8.307 -3.316 -19.084 1.00 81.00 129 SER A N 1
ATOM 1016 C CA . SER A 1 129 ? 8.144 -4.062 -17.839 1.00 81.00 129 SER A CA 1
ATOM 1017 C C . SER A 1 129 ? 7.043 -3.498 -16.953 1.00 81.00 129 SER A C 1
ATOM 1019 O O . SER A 1 129 ? 6.500 -4.244 -16.139 1.00 81.00 129 SER A O 1
ATOM 1021 N N . VAL A 1 130 ? 6.710 -2.209 -17.074 1.00 81.19 130 VAL A N 1
ATOM 1022 C CA . VAL A 1 130 ? 5.756 -1.542 -16.178 1.00 81.19 130 VAL A CA 1
ATOM 1023 C C . VAL A 1 130 ? 4.394 -1.331 -16.819 1.00 81.19 130 VAL A C 1
ATOM 1025 O O . VAL A 1 130 ? 4.253 -1.149 -18.027 1.00 81.19 130 VAL A O 1
ATOM 1028 N N . LEU A 1 131 ? 3.378 -1.314 -15.968 1.00 79.88 131 LEU A N 1
ATOM 1029 C CA . LEU A 1 131 ? 2.048 -0.877 -16.336 1.00 79.88 131 LEU A CA 1
ATOM 1030 C C . LEU A 1 131 ? 2.017 0.644 -16.382 1.00 79.88 131 LEU A C 1
ATOM 1032 O O . LEU A 1 131 ? 2.530 1.326 -15.496 1.00 79.88 131 LEU A O 1
ATOM 1036 N N . ARG A 1 132 ? 1.313 1.180 -17.375 1.00 79.31 132 ARG A N 1
ATOM 1037 C CA . ARG A 1 132 ? 1.095 2.625 -17.540 1.00 79.31 132 ARG A CA 1
ATOM 1038 C C . ARG A 1 132 ? 0.011 3.173 -16.601 1.00 79.31 132 ARG A C 1
ATOM 1040 O O . ARG A 1 132 ? -0.657 4.135 -16.952 1.00 79.31 132 ARG A O 1
ATOM 1047 N N . GLY A 1 133 ? -0.197 2.528 -15.453 1.00 80.19 133 GLY A N 1
ATOM 1048 C CA . GLY A 1 133 ? -1.200 2.879 -14.449 1.00 80.19 133 GLY A CA 1
ATOM 1049 C C . GLY A 1 133 ? -1.809 1.655 -13.764 1.00 80.19 133 GLY A C 1
ATOM 1050 O O . GLY A 1 133 ? -2.160 0.675 -14.424 1.00 80.19 133 GLY A O 1
ATOM 1051 N N . ALA A 1 134 ? -1.952 1.729 -12.441 1.00 79.31 134 ALA A N 1
ATOM 1052 C CA . ALA A 1 134 ? -2.640 0.731 -11.623 1.00 79.31 134 ALA A CA 1
ATOM 1053 C C . ALA A 1 134 ? -4.143 0.644 -11.952 1.00 79.31 134 ALA A C 1
ATOM 1055 O O . ALA A 1 134 ? -4.731 -0.431 -11.831 1.00 79.31 134 ALA A O 1
ATOM 1056 N N . ASP A 1 135 ? -4.716 1.739 -12.462 1.00 82.19 135 ASP A N 1
ATOM 1057 C CA . ASP A 1 135 ? -6.127 1.858 -12.857 1.00 82.19 135 ASP A CA 1
ATOM 1058 C C . ASP A 1 135 ? -6.548 0.864 -13.948 1.00 82.19 135 ASP A C 1
ATOM 1060 O O . ASP A 1 135 ? -7.697 0.447 -14.038 1.00 82.19 135 ASP A O 1
ATOM 1064 N N . ARG A 1 136 ? -5.586 0.392 -14.750 1.00 81.50 136 ARG A N 1
ATOM 1065 C CA . ARG A 1 136 ? -5.835 -0.619 -15.789 1.00 81.50 136 ARG A CA 1
ATOM 1066 C C . ARG A 1 136 ? -6.230 -1.988 -15.231 1.00 81.50 136 ARG A C 1
ATOM 1068 O O . ARG A 1 136 ? -6.624 -2.859 -15.998 1.00 81.50 136 ARG A O 1
ATOM 1075 N N . ILE A 1 137 ? -6.039 -2.214 -13.934 1.00 83.50 137 ILE A N 1
ATOM 1076 C CA . ILE A 1 137 ? -6.204 -3.523 -13.292 1.00 83.50 137 ILE A CA 1
ATOM 1077 C C . ILE A 1 137 ? -7.205 -3.430 -12.151 1.00 83.50 137 ILE A C 1
ATOM 1079 O O . ILE A 1 137 ? -8.070 -4.298 -12.010 1.00 83.50 137 ILE A O 1
ATOM 1083 N N . ILE A 1 138 ? -7.059 -2.405 -11.315 1.00 82.25 138 ILE A N 1
ATOM 1084 C CA . ILE A 1 138 ? -7.882 -2.179 -10.132 1.00 82.25 138 ILE A CA 1
ATOM 1085 C C . ILE A 1 138 ? -8.469 -0.773 -10.206 1.00 82.25 138 ILE A C 1
ATOM 1087 O O . ILE A 1 138 ? -7.746 0.142 -10.590 1.00 82.25 138 ILE A O 1
ATOM 1091 N N . PRO A 1 139 ? -9.743 -0.578 -9.835 1.00 82.38 139 PRO A N 1
ATOM 1092 C CA . PRO A 1 139 ? -10.325 0.755 -9.805 1.00 82.38 139 PRO A CA 1
ATOM 1093 C C . PRO A 1 139 ? -9.647 1.569 -8.701 1.00 82.38 139 PRO A C 1
ATOM 1095 O O . PRO A 1 139 ? -9.636 1.162 -7.538 1.00 82.38 139 PRO A O 1
ATOM 1098 N N . VAL A 1 140 ? -9.051 2.703 -9.066 1.00 81.94 140 VAL A N 1
ATOM 1099 C CA . VAL A 1 140 ? -8.391 3.591 -8.104 1.00 81.94 140 VAL A CA 1
ATOM 1100 C C . VAL A 1 140 ? -9.353 4.680 -7.643 1.00 81.94 140 VAL A C 1
ATOM 1102 O O . VAL A 1 140 ? -9.947 5.396 -8.446 1.00 81.94 140 VAL A O 1
ATOM 1105 N N . ASP A 1 141 ? -9.462 4.869 -6.329 1.00 83.88 141 ASP A N 1
ATOM 1106 C CA . ASP A 1 141 ? -10.363 5.859 -5.743 1.00 83.88 141 ASP A CA 1
ATOM 1107 C C . ASP A 1 141 ? -9.759 7.246 -5.605 1.00 83.88 141 ASP A C 1
ATOM 1109 O O . ASP A 1 141 ? -10.482 8.244 -5.712 1.00 83.88 141 ASP A O 1
ATOM 1113 N N . ILE A 1 142 ? -8.473 7.297 -5.261 1.00 85.69 142 ILE A N 1
ATOM 1114 C CA . ILE A 1 142 ? -7.720 8.521 -4.997 1.00 85.69 142 ILE A CA 1
ATOM 1115 C C . ILE A 1 142 ? -6.317 8.355 -5.555 1.00 85.69 142 ILE A C 1
ATOM 1117 O O . ILE A 1 142 ? -5.650 7.349 -5.314 1.00 85.69 142 ILE A O 1
ATOM 1121 N N . TYR A 1 143 ? -5.862 9.386 -6.257 1.00 84.31 143 TYR A N 1
ATOM 1122 C CA . TYR A 1 143 ? -4.519 9.473 -6.803 1.00 84.31 143 TYR A CA 1
ATOM 1123 C C . TYR A 1 143 ? -3.709 10.483 -6.000 1.00 84.31 143 TYR A C 1
ATOM 1125 O O . TYR A 1 143 ? -4.086 11.648 -5.897 1.00 84.31 143 TYR A O 1
ATOM 1133 N N . VAL A 1 144 ? -2.572 10.047 -5.463 1.00 85.19 144 VAL A N 1
ATOM 1134 C CA . VAL A 1 144 ? -1.597 10.922 -4.808 1.00 85.19 144 VAL A CA 1
ATOM 1135 C C . VAL A 1 144 ? -0.420 11.128 -5.763 1.00 85.19 144 VAL A C 1
ATOM 1137 O O . VAL A 1 144 ? 0.304 10.167 -6.046 1.00 85.19 144 VAL A O 1
ATOM 1140 N N . PRO A 1 145 ? -0.217 12.335 -6.317 1.00 80.44 145 PRO A N 1
ATOM 1141 C CA . PRO A 1 145 ? 0.897 12.603 -7.221 1.00 80.44 145 PRO A CA 1
ATOM 1142 C C . PRO A 1 145 ? 2.234 12.752 -6.474 1.00 80.44 145 PRO A C 1
ATOM 1144 O O . PRO A 1 145 ? 2.280 13.195 -5.329 1.00 80.44 145 PRO A O 1
ATOM 1147 N N . GLY A 1 146 ? 3.334 12.408 -7.157 1.00 79.56 146 GLY A N 1
ATOM 1148 C CA . GLY A 1 146 ? 4.715 12.674 -6.726 1.00 79.56 146 GLY A CA 1
ATOM 1149 C C . GLY A 1 146 ? 5.690 11.512 -6.963 1.00 79.56 146 GLY A C 1
ATOM 1150 O O . GLY A 1 146 ? 5.270 10.410 -7.306 1.00 79.56 146 GLY A O 1
ATOM 1151 N N . CYS A 1 147 ? 7.001 11.746 -6.842 1.00 77.88 147 CYS A N 1
ATOM 1152 C CA . CYS A 1 147 ? 8.035 10.755 -7.175 1.00 77.88 147 CYS A CA 1
ATOM 1153 C C . CYS A 1 147 ? 9.322 10.904 -6.324 1.00 77.88 147 CYS A C 1
ATOM 1155 O O . CYS A 1 147 ? 10.325 11.386 -6.847 1.00 77.88 147 CYS A O 1
ATOM 1157 N N . PRO A 1 148 ? 9.334 10.475 -5.041 1.00 73.75 148 PRO A N 1
ATOM 1158 C CA . PRO A 1 148 ? 8.196 10.015 -4.235 1.00 73.75 148 PRO A CA 1
ATOM 1159 C C . PRO A 1 148 ? 7.286 11.187 -3.808 1.00 73.75 148 PRO A C 1
ATOM 1161 O O . PRO A 1 148 ? 7.721 12.338 -3.841 1.00 73.75 148 PRO A O 1
ATOM 1164 N N . PRO A 1 149 ? 6.005 10.944 -3.470 1.00 79.50 149 PRO A N 1
ATOM 1165 C CA . PRO A 1 149 ? 5.106 12.008 -3.025 1.00 79.50 149 PRO A CA 1
ATOM 1166 C C . PRO A 1 149 ? 5.610 12.660 -1.746 1.00 79.50 149 PRO A C 1
ATOM 1168 O O . PRO A 1 149 ? 6.173 11.994 -0.872 1.00 79.50 149 PRO A O 1
ATOM 1171 N N . THR A 1 150 ? 5.387 13.969 -1.638 1.00 82.94 150 THR A N 1
ATOM 1172 C CA . THR A 1 150 ? 5.705 14.685 -0.409 1.00 82.94 150 THR A CA 1
ATOM 1173 C C . THR A 1 150 ? 4.815 14.171 0.727 1.00 82.94 150 THR A C 1
ATOM 1175 O O . THR A 1 150 ? 3.679 13.736 0.484 1.00 82.94 150 THR A O 1
ATOM 1178 N N . PRO A 1 151 ? 5.300 14.175 1.978 1.00 78.56 151 PRO A N 1
ATOM 1179 C CA . PRO A 1 151 ? 4.502 13.739 3.120 1.00 78.56 151 PRO A CA 1
ATOM 1180 C C . PRO A 1 151 ? 3.161 14.477 3.240 1.00 78.56 151 PRO A C 1
ATOM 1182 O O . PRO A 1 151 ? 2.161 13.863 3.602 1.00 78.56 151 PRO A O 1
ATOM 1185 N N . GLU A 1 152 ? 3.112 15.758 2.871 1.00 81.94 152 GLU A N 1
ATOM 1186 C CA . GLU A 1 152 ? 1.894 16.570 2.854 1.00 81.94 152 GLU A CA 1
ATOM 1187 C C . GLU A 1 152 ? 0.915 16.117 1.771 1.00 81.94 152 GLU A C 1
ATOM 1189 O O . GLU A 1 152 ? -0.284 16.047 2.027 1.00 81.94 152 GLU A O 1
ATOM 1194 N N . ALA A 1 153 ? 1.408 15.764 0.578 1.00 82.31 153 ALA A N 1
ATOM 1195 C CA . ALA A 1 153 ? 0.565 15.251 -0.500 1.00 82.31 153 ALA A CA 1
ATOM 1196 C C . ALA A 1 153 ? -0.072 13.911 -0.114 1.00 82.31 153 ALA A C 1
ATOM 1198 O O . ALA A 1 153 ? -1.247 13.667 -0.393 1.00 82.31 153 ALA A O 1
ATOM 1199 N N . LEU A 1 154 ? 0.681 13.054 0.579 1.00 81.81 154 LEU A N 1
ATOM 1200 C CA . LEU A 1 154 ? 0.146 11.800 1.094 1.00 81.81 154 LEU A CA 1
ATOM 1201 C C . LEU A 1 154 ? -0.902 12.031 2.181 1.00 81.81 154 LEU A C 1
ATOM 1203 O O . LEU A 1 154 ? -1.972 11.426 2.136 1.00 81.81 154 LEU A O 1
ATOM 1207 N N . LEU A 1 155 ? -0.625 12.931 3.122 1.00 82.06 155 LEU A N 1
ATOM 1208 C CA . LEU A 1 155 ? -1.566 13.293 4.175 1.00 82.06 155 LEU A CA 1
ATOM 1209 C C . LEU A 1 155 ? -2.859 13.878 3.598 1.00 82.06 155 LEU A C 1
ATOM 1211 O O . LEU A 1 155 ? -3.953 13.498 4.009 1.00 82.06 155 LEU A O 1
ATOM 1215 N N . TYR A 1 156 ? -2.738 14.738 2.586 1.00 84.25 156 TYR A N 1
ATOM 1216 C CA . TYR A 1 156 ? -3.872 15.259 1.833 1.00 84.25 156 TYR A CA 1
ATOM 1217 C C . TYR A 1 156 ? -4.676 14.136 1.167 1.00 84.25 156 TYR A C 1
ATOM 1219 O O . TYR A 1 156 ? -5.902 14.123 1.275 1.00 84.25 156 TYR A O 1
ATOM 1227 N N . GLY A 1 157 ? -4.007 13.154 0.555 1.00 83.62 157 GLY A N 1
ATOM 1228 C CA . GLY A 1 157 ? -4.654 11.972 -0.021 1.00 83.62 157 GLY A CA 1
ATOM 1229 C C . GLY A 1 157 ? -5.455 11.162 1.004 1.00 83.62 157 GLY A C 1
ATOM 1230 O O . GLY A 1 157 ? -6.600 10.790 0.741 1.00 83.62 157 GLY A O 1
ATOM 1231 N N . VAL A 1 158 ? -4.903 10.953 2.203 1.00 82.62 158 VAL A N 1
ATOM 1232 C CA . VAL A 1 158 ? -5.602 10.266 3.304 1.00 82.62 158 VAL A CA 1
ATOM 1233 C C . VAL A 1 158 ? -6.792 11.090 3.808 1.00 82.62 158 VAL A C 1
ATOM 1235 O O . VAL A 1 158 ? -7.881 10.548 3.987 1.00 82.62 158 VAL A O 1
ATOM 1238 N N . LEU A 1 159 ? -6.640 12.406 3.979 1.00 85.19 159 LEU A N 1
ATOM 1239 C CA . LEU A 1 159 ? -7.738 13.298 4.377 1.00 85.19 159 LEU A CA 1
ATOM 1240 C C . LEU A 1 159 ? -8.857 13.333 3.329 1.00 85.19 159 LEU A C 1
ATOM 1242 O O . LEU A 1 159 ? -10.043 13.368 3.666 1.00 85.19 159 LEU A O 1
ATOM 1246 N N . GLN A 1 160 ? -8.500 13.302 2.047 1.00 85.62 160 GLN A N 1
ATOM 1247 C CA . GLN A 1 160 ? -9.457 13.198 0.955 1.00 85.62 160 GLN A CA 1
ATOM 1248 C C . GLN A 1 160 ? -10.207 11.862 1.005 1.00 85.62 160 GLN A C 1
ATOM 1250 O O . GLN A 1 160 ? -11.425 11.855 0.797 1.00 85.62 160 GLN A O 1
ATOM 1255 N N . LEU A 1 161 ? -9.531 10.763 1.367 1.00 83.12 161 LEU A N 1
ATOM 1256 C CA . LEU A 1 161 ? -10.185 9.472 1.591 1.00 83.12 161 LEU A CA 1
ATOM 1257 C C . LEU A 1 161 ? -11.156 9.542 2.761 1.00 83.12 161 LEU A C 1
ATOM 1259 O O . LEU A 1 161 ? -12.316 9.176 2.600 1.00 83.12 161 LEU A O 1
ATOM 1263 N N . GLN A 1 162 ? -10.737 10.093 3.899 1.00 81.81 162 GLN A N 1
ATOM 1264 C CA . GLN A 1 162 ? -11.620 10.276 5.051 1.00 81.81 162 GLN A CA 1
ATOM 1265 C C . GLN A 1 162 ? -12.872 11.083 4.678 1.00 81.81 162 GLN A C 1
ATOM 1267 O O . GLN A 1 162 ? -13.980 10.723 5.071 1.00 81.81 162 GLN A O 1
ATOM 1272 N N . LYS A 1 163 ? -12.737 12.145 3.872 1.00 83.88 163 LYS A N 1
ATOM 1273 C CA . LYS A 1 163 ? -13.881 12.920 3.356 1.00 83.88 163 LYS A CA 1
ATOM 1274 C C . LYS A 1 163 ? -14.757 12.123 2.381 1.00 83.88 163 LYS A C 1
ATOM 1276 O O . LYS A 1 163 ? -15.964 12.362 2.322 1.00 83.88 163 LYS A O 1
ATOM 1281 N N . LYS A 1 164 ? -14.178 11.217 1.585 1.00 80.88 164 LYS A N 1
ATOM 1282 C CA . LYS A 1 164 ? -14.914 10.321 0.675 1.00 80.88 164 LYS A CA 1
ATOM 1283 C C . LYS A 1 164 ? -15.717 9.293 1.479 1.00 80.88 164 LYS A C 1
ATOM 1285 O O . LYS A 1 164 ? -16.925 9.202 1.293 1.00 80.88 164 LYS A O 1
ATOM 1290 N N . VAL A 1 165 ? -15.083 8.641 2.453 1.00 80.62 165 VAL A N 1
ATOM 1291 C CA . VAL A 1 165 ? -15.711 7.668 3.361 1.00 80.62 165 VAL A CA 1
ATOM 1292 C C . VAL A 1 165 ? -16.807 8.318 4.210 1.00 80.62 165 VAL A C 1
ATOM 1294 O O . VAL A 1 165 ? -17.915 7.803 4.256 1.00 80.62 165 VAL A O 1
ATOM 1297 N N . LYS A 1 166 ? -16.572 9.501 4.799 1.00 79.12 166 LYS A N 1
ATOM 1298 C CA . LYS A 1 166 ? -17.607 10.233 5.563 1.00 79.12 166 LYS A CA 1
ATOM 1299 C C . LYS A 1 166 ? -18.841 10.595 4.727 1.00 79.12 166 LYS A C 1
ATOM 1301 O O . LYS A 1 166 ? -19.938 10.685 5.274 1.00 79.12 166 LYS A O 1
ATOM 1306 N N . ARG A 1 167 ? -18.676 10.825 3.418 1.00 76.38 167 ARG A N 1
ATOM 1307 C CA . ARG A 1 167 ? -19.798 11.069 2.492 1.00 76.38 167 ARG A CA 1
ATOM 1308 C C . ARG A 1 167 ? -20.584 9.800 2.192 1.00 76.38 167 ARG A C 1
ATOM 1310 O O . ARG A 1 167 ? -21.803 9.860 2.063 1.00 76.38 167 ARG A O 1
ATOM 1317 N N . LEU A 1 168 ? -19.902 8.665 2.107 1.00 67.00 168 LEU A N 1
ATOM 1318 C CA . LEU A 1 168 ? -20.510 7.352 1.940 1.00 67.00 168 LEU A CA 1
ATOM 1319 C C . LEU A 1 168 ? -21.076 6.887 3.279 1.00 67.00 168 LEU A C 1
ATOM 1321 O O . LEU A 1 168 ? -20.489 6.080 3.993 1.00 67.00 168 LEU A O 1
ATOM 1325 N N . ARG A 1 169 ? -22.237 7.435 3.644 1.00 56.22 169 ARG A N 1
ATOM 1326 C CA . ARG A 1 169 ? -22.998 7.038 4.830 1.00 56.22 169 ARG A CA 1
ATOM 1327 C C . ARG A 1 169 ? -23.515 5.601 4.677 1.00 56.22 169 ARG A C 1
ATOM 1329 O O . ARG A 1 169 ? -24.699 5.381 4.444 1.00 56.22 169 ARG A O 1
ATOM 1336 N N . HIS A 1 170 ? -22.641 4.617 4.871 1.00 52.78 170 HIS A N 1
ATOM 1337 C CA . HIS A 1 170 ? -23.015 3.206 4.993 1.00 52.78 170 HIS A CA 1
ATOM 1338 C C . HIS A 1 170 ? -23.994 2.994 6.171 1.00 52.78 170 HIS A C 1
ATOM 1340 O O . HIS A 1 170 ? -24.908 2.181 6.087 1.00 52.78 170 HIS A O 1
ATOM 1346 N N . PHE A 1 171 ? -23.918 3.847 7.203 1.00 45.81 171 PHE A N 1
ATOM 1347 C CA . PHE A 1 171 ? -24.876 3.901 8.315 1.00 45.81 171 PHE A CA 1
ATOM 1348 C C . PHE A 1 171 ? -26.298 4.369 7.941 1.00 45.81 171 PHE A C 1
ATOM 1350 O O . PHE A 1 171 ? -27.234 4.073 8.675 1.00 45.81 171 PHE A O 1
ATOM 1357 N N . GLN A 1 172 ? -26.510 5.075 6.820 1.00 43.75 172 GLN A N 1
ATOM 1358 C CA . GLN A 1 172 ? -27.867 5.483 6.414 1.00 43.75 172 GLN A CA 1
ATOM 1359 C C . GLN A 1 172 ? -28.634 4.395 5.658 1.00 43.75 172 GLN A C 1
ATOM 1361 O O . GLN A 1 172 ? -29.860 4.460 5.620 1.00 43.75 172 GLN A O 1
ATOM 1366 N N . MET A 1 173 ? -27.954 3.409 5.063 1.00 39.00 173 MET A N 1
ATOM 1367 C CA . MET A 1 173 ? -28.638 2.332 4.337 1.00 39.00 173 MET A CA 1
ATOM 1368 C C . MET A 1 173 ? -29.211 1.262 5.268 1.00 39.00 173 MET A C 1
ATOM 1370 O O . MET A 1 173 ? -30.235 0.677 4.935 1.00 39.00 173 MET A O 1
ATOM 1374 N N . TRP A 1 174 ? -28.614 1.051 6.447 1.00 36.25 174 TRP A N 1
ATOM 1375 C CA . TRP A 1 174 ? -29.177 0.164 7.473 1.00 36.25 174 TRP A CA 1
ATOM 1376 C C . TRP A 1 174 ? -30.458 0.737 8.104 1.00 36.25 174 TRP A C 1
ATOM 1378 O O . TRP A 1 174 ? -31.379 -0.014 8.375 1.00 36.25 174 TRP A O 1
ATOM 1388 N N . TYR A 1 175 ? -30.571 2.066 8.246 1.00 34.91 175 TYR A N 1
ATOM 1389 C CA . TYR A 1 175 ? -31.786 2.729 8.759 1.00 34.91 175 TYR A CA 1
ATOM 1390 C C . TYR A 1 175 ? -32.913 2.872 7.710 1.00 34.91 175 TYR A C 1
ATOM 1392 O O . TYR A 1 175 ? -34.011 3.314 8.031 1.00 34.91 175 TYR A O 1
ATOM 1400 N N . ARG A 1 176 ? -32.643 2.558 6.434 1.00 39.31 176 ARG A N 1
ATOM 1401 C CA . ARG A 1 176 ? -33.606 2.643 5.315 1.00 39.31 176 ARG A CA 1
ATOM 1402 C C . ARG A 1 176 ? -33.999 1.277 4.738 1.00 39.31 176 ARG A C 1
ATOM 1404 O O . ARG A 1 176 ? -34.677 1.252 3.712 1.00 39.31 176 ARG A O 1
ATOM 1411 N N . LYS A 1 177 ? -33.564 0.179 5.357 1.00 36.97 177 LYS A N 1
ATOM 1412 C CA . LYS A 1 177 ? -34.035 -1.179 5.068 1.00 36.97 177 LYS A CA 1
ATOM 1413 C C . LYS A 1 177 ? -34.990 -1.647 6.151 1.00 36.97 177 LYS A C 1
ATOM 1415 O O . LYS A 1 177 ? -34.760 -1.266 7.316 1.00 36.97 177 LYS A O 1
#

pLDDT: mean 76.87, std 9.58, range [34.91, 86.69]

Foldseek 3Di:
DCDPVLHCVVVVDDDDPQLQPDQEDEADAWAWPVCLVVVLVSVVNHDPPHAYEYAECRQAQNHPCNVPPGTHGHVCVRDQHAEYEYDAFAWPVCLVSNLVSQVSHDPPHAYEYFECRAAQNHPCNVPNTTHGHNCVRDPHDHYQYDPHGDSVSVVVRVVVVVVVVVVPPPVVVVVVD

Organism: Popillia japonica (NCBI:txid7064)

InterPro domains:
  IPR006137 NADH:ubiquinone oxidoreductase-like, 20kDa subunit [PF01058] (4-87)
  IPR006137 NADH:ubiquinone oxidoreductase-like, 20kDa subunit [PF01058] (88-161)
  IPR006138 NADH-ubiquinone oxidoreductase, 20 Kd subunit [PS01150] (133-149)
  IPR006138 NADH-ubiquinone oxidoreductase, 20 Kd subunit [TIGR01957] (3-87)

Secondary structure (DSSP, 8-state):
--SGGG-SGGGT----S-TTS-SEEEEESPPBHHHHHHHHHHHHTSPSS-EEEEESHHHHH-GGGTT-TTB-S-GGGTS--SEEE-BSPPBTTTHHHHHHHHHHSPSS-EEEEESHHHHH-GGGTT-TTB-S-GGGTS--SEEE--SSP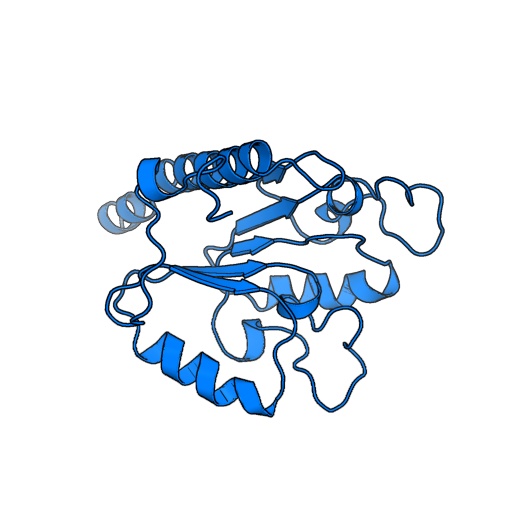PHHHHHHHHHHHHHHHHHS-HHHHHTT-

Sequence (177 aa):
MAAPRYDMDRFGVVFRASPRQTDVIIVAGTVTNKMATCVRKVYDHMPEPKWVISMGSCANYGGYYHYSYSVLRGADRIIPVDIYVPGGTVTNKMATCVRKVYDHMPEPKWVISMGSCANYGGYYHYSYSVLRGADRIIPVDIYVPGCPPTPEALLYGVLQLQKKVKRLRHFQMWYRK

Radius of gyration: 16.52 Å; chains: 1; bounding box: 44×38×44 Å